Protein AF-A0A351PSM6-F1 (afdb_monomer_lite)

Structure (mmCIF, N/CA/C/O backbone):
data_AF-A0A351PSM6-F1
#
_entry.id   AF-A0A351PSM6-F1
#
loop_
_atom_site.group_PDB
_atom_site.id
_atom_site.type_symbol
_atom_site.label_atom_id
_atom_site.label_alt_id
_atom_site.label_comp_id
_atom_site.label_asym_id
_atom_site.label_entity_id
_atom_site.label_seq_id
_atom_site.pdbx_PDB_ins_code
_atom_site.Cartn_x
_atom_site.Cartn_y
_atom_site.Cartn_z
_atom_site.occupancy
_atom_site.B_iso_or_equiv
_atom_site.auth_seq_id
_atom_site.auth_comp_id
_atom_site.auth_asym_id
_atom_site.auth_atom_id
_atom_site.pdbx_PDB_model_num
ATOM 1 N N . MET A 1 1 ? -17.035 17.703 -7.110 1.00 49.53 1 MET A N 1
ATOM 2 C CA . MET A 1 1 ? -15.923 17.192 -7.933 1.00 49.53 1 MET A CA 1
ATOM 3 C C . MET A 1 1 ? -15.288 16.087 -7.126 1.00 49.53 1 MET A C 1
ATOM 5 O O . MET A 1 1 ? -14.943 16.344 -5.979 1.00 49.53 1 MET A O 1
ATOM 9 N N . GLU A 1 2 ? -15.257 14.867 -7.653 1.00 60.47 2 GLU A N 1
ATOM 10 C CA . GLU A 1 2 ? -14.502 13.783 -7.024 1.00 60.47 2 GLU A CA 1
ATOM 11 C C . GLU A 1 2 ? -13.020 14.159 -7.046 1.00 60.47 2 GLU A C 1
ATOM 13 O O . GLU A 1 2 ? -12.531 14.725 -8.025 1.00 60.47 2 GLU A O 1
ATOM 18 N N . ARG A 1 3 ? -12.331 13.937 -5.928 1.00 79.31 3 ARG A N 1
ATOM 19 C CA . ARG A 1 3 ? -10.890 14.152 -5.832 1.00 79.31 3 ARG A CA 1
ATOM 20 C C . ARG A 1 3 ? -10.204 13.085 -6.680 1.00 79.31 3 ARG A C 1
ATOM 22 O O . ARG A 1 3 ? -10.455 11.901 -6.472 1.00 79.31 3 ARG A O 1
ATOM 29 N N . GLU A 1 4 ? -9.357 13.494 -7.618 1.00 88.81 4 GLU A N 1
ATOM 30 C CA . GLU A 1 4 ? -8.485 12.558 -8.326 1.00 88.81 4 GLU A CA 1
ATOM 31 C C . GLU A 1 4 ? -7.297 12.207 -7.429 1.00 88.81 4 GLU A C 1
ATOM 33 O O . GLU A 1 4 ? -6.601 13.089 -6.919 1.00 88.81 4 GLU A O 1
ATOM 38 N N . TYR A 1 5 ? -7.093 10.910 -7.224 1.00 93.50 5 TYR A N 1
ATOM 39 C CA . TYR A 1 5 ? -5.969 10.360 -6.474 1.00 93.50 5 TYR A CA 1
ATOM 40 C C . TYR A 1 5 ? -4.859 9.943 -7.445 1.00 93.50 5 TYR A C 1
ATOM 42 O O . TYR A 1 5 ? -5.128 9.593 -8.594 1.00 93.50 5 TYR A O 1
ATOM 50 N N . LYS A 1 6 ? -3.601 10.004 -6.998 1.00 92.12 6 LYS A N 1
ATOM 51 C CA . LYS A 1 6 ? -2.422 9.787 -7.860 1.00 92.12 6 LYS A CA 1
ATOM 52 C C . LYS A 1 6 ? -1.822 8.387 -7.758 1.00 92.12 6 LYS A C 1
ATOM 54 O O . LYS A 1 6 ? -0.822 8.101 -8.410 1.00 92.12 6 LYS A O 1
ATOM 59 N N . PHE A 1 7 ? -2.433 7.530 -6.953 1.00 93.56 7 PHE A N 1
ATOM 60 C CA . PHE A 1 7 ? -1.965 6.176 -6.727 1.00 93.56 7 PHE A CA 1
ATOM 61 C C . PHE A 1 7 ? -2.656 5.173 -7.664 1.00 93.56 7 PHE A C 1
ATOM 63 O O . PHE A 1 7 ? -3.821 5.352 -8.017 1.00 93.56 7 PHE A O 1
ATOM 70 N N . TYR A 1 8 ? -1.975 4.114 -8.091 1.00 94.12 8 TYR A N 1
ATOM 71 C CA . TYR A 1 8 ? -2.551 3.124 -9.001 1.00 94.12 8 TYR A CA 1
ATOM 72 C C . TYR A 1 8 ? -3.670 2.328 -8.314 1.00 94.12 8 TYR A C 1
ATOM 74 O O . TYR A 1 8 ? -3.562 1.958 -7.147 1.00 94.12 8 TYR A O 1
ATOM 82 N N . GLY A 1 9 ? -4.762 2.073 -9.042 1.00 93.56 9 GLY A N 1
ATOM 83 C CA . GLY A 1 9 ? -5.941 1.386 -8.501 1.00 93.56 9 GLY A CA 1
ATOM 84 C C . GLY A 1 9 ? -6.927 2.288 -7.757 1.00 93.56 9 GLY A C 1
ATOM 85 O O . GLY A 1 9 ? -7.941 1.807 -7.261 1.00 93.56 9 GLY A O 1
ATOM 86 N N . TRP A 1 10 ? -6.703 3.609 -7.712 1.00 94.31 10 TRP A N 1
ATOM 87 C CA . TRP A 1 10 ? -7.530 4.526 -6.917 1.00 94.31 10 TRP A CA 1
ATOM 88 C C . TRP A 1 10 ? -9.021 4.572 -7.278 1.00 94.31 10 TRP A C 1
ATOM 90 O O . TRP A 1 10 ? -9.831 5.047 -6.478 1.00 94.31 10 TRP A O 1
ATOM 100 N N . LYS A 1 11 ? -9.408 4.113 -8.471 1.00 91.75 11 LYS A N 1
ATOM 101 C CA . LYS A 1 11 ? -10.814 4.048 -8.895 1.00 91.75 11 LYS A CA 1
ATOM 102 C C . LYS A 1 11 ? -11.559 2.876 -8.257 1.00 91.75 11 LYS A C 1
ATOM 104 O O . LYS A 1 11 ? -12.733 3.037 -7.941 1.00 91.75 11 LYS A O 1
ATOM 109 N N . ASP A 1 12 ? -10.860 1.787 -7.957 1.00 86.50 12 ASP A N 1
ATOM 110 C CA . ASP A 1 12 ? -11.442 0.522 -7.503 1.00 86.50 12 ASP A CA 1
ATOM 111 C C . ASP A 1 12 ? -11.272 0.321 -5.989 1.00 86.50 12 ASP A C 1
ATOM 113 O O . ASP A 1 12 ? -10.905 -0.748 -5.520 1.00 86.50 12 ASP A O 1
ATOM 117 N N . THR A 1 13 ? -11.504 1.368 -5.193 1.00 78.81 13 THR A N 1
ATOM 118 C CA . THR A 1 13 ? -11.145 1.400 -3.761 1.00 78.81 13 THR A CA 1
ATOM 119 C C . THR A 1 13 ? -12.327 1.181 -2.819 1.00 78.81 13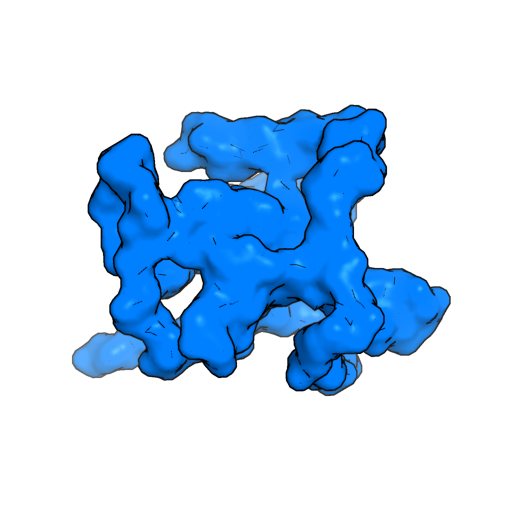 THR A C 1
ATOM 121 O O . THR A 1 13 ? -12.297 1.675 -1.697 1.00 78.81 13 THR A O 1
ATOM 124 N N . ASP A 1 14 ? -13.388 0.484 -3.221 1.00 86.94 14 ASP A N 1
ATOM 125 C CA . ASP A 1 14 ? -14.523 0.182 -2.324 1.00 86.94 14 ASP A CA 1
ATOM 126 C C . ASP A 1 14 ? -14.234 -1.004 -1.380 1.00 86.94 14 ASP A C 1
ATOM 128 O O . ASP A 1 14 ? -15.126 -1.751 -0.979 1.00 86.94 14 ASP A O 1
ATOM 132 N N . ILE A 1 15 ? -12.968 -1.147 -0.983 1.00 91.69 15 ILE A N 1
ATOM 133 C CA . ILE A 1 15 ? -12.488 -2.171 -0.059 1.00 91.69 15 ILE A CA 1
ATOM 134 C C . ILE A 1 15 ? -12.576 -1.658 1.371 1.00 91.69 15 ILE A C 1
ATOM 136 O O . ILE A 1 15 ? -12.192 -0.525 1.675 1.00 91.69 15 ILE A O 1
ATOM 140 N N . LYS A 1 16 ? -13.108 -2.504 2.252 1.00 93.69 16 LYS A N 1
ATOM 141 C CA . LYS A 1 16 ? -13.270 -2.217 3.676 1.00 93.69 16 LYS A CA 1
ATOM 142 C C . LYS A 1 16 ? -12.137 -2.827 4.493 1.00 93.69 16 LYS A C 1
ATOM 144 O O . LYS A 1 16 ? -11.596 -3.852 4.084 1.00 93.69 16 LYS A O 1
ATOM 149 N N . PRO A 1 17 ? -11.799 -2.230 5.647 1.00 95.06 17 PRO A N 1
ATOM 150 C CA . PRO A 1 17 ? -10.871 -2.849 6.572 1.00 95.06 17 PRO A CA 1
ATOM 151 C C . PRO A 1 17 ? -11.318 -4.249 6.993 1.00 95.06 17 PRO A C 1
ATOM 153 O O . PRO A 1 17 ? -12.512 -4.491 7.181 1.00 95.06 17 PRO A O 1
ATOM 156 N N . VAL A 1 18 ? -10.359 -5.154 7.181 1.00 94.69 18 VAL A N 1
ATOM 157 C CA . VAL A 1 18 ? -10.612 -6.535 7.622 1.00 94.69 18 VAL A CA 1
ATOM 158 C C . VAL A 1 18 ? -10.786 -6.654 9.137 1.00 94.69 18 VAL A C 1
ATOM 160 O O . VAL A 1 18 ? -11.229 -7.696 9.619 1.00 94.69 18 VAL A O 1
ATOM 163 N N . ASN A 1 19 ? -10.463 -5.606 9.902 1.00 85.94 19 ASN A N 1
ATOM 164 C CA . ASN A 1 19 ? -10.650 -5.557 11.351 1.00 85.94 19 ASN A CA 1
ATOM 165 C C . ASN A 1 19 ? -11.194 -4.191 11.825 1.00 85.94 19 ASN A C 1
ATOM 167 O O . ASN A 1 19 ? -11.166 -3.199 11.096 1.00 85.94 19 ASN A O 1
ATOM 171 N N . GLU A 1 20 ? -11.712 -4.151 13.057 1.00 87.12 20 GLU A N 1
ATOM 172 C CA . GLU A 1 20 ? -12.336 -2.951 13.640 1.00 87.12 20 GLU A CA 1
ATOM 173 C C . GLU A 1 20 ? -11.326 -1.897 14.127 1.00 87.12 20 GLU A C 1
ATOM 175 O O . GLU A 1 20 ? -11.691 -0.728 14.245 1.00 87.12 20 GLU A O 1
ATOM 180 N N . GLU A 1 21 ? -10.068 -2.279 14.379 1.00 88.50 21 GLU A N 1
ATOM 181 C CA . GLU A 1 21 ? -9.004 -1.367 14.837 1.00 88.50 21 GLU A CA 1
ATOM 182 C C . GLU A 1 21 ? -8.796 -0.224 13.837 1.00 88.50 21 GLU A C 1
ATOM 184 O O . GLU A 1 21 ? -8.658 0.936 14.222 1.00 88.50 21 GLU A O 1
ATOM 189 N N . TYR A 1 22 ? -8.891 -0.540 12.544 1.00 87.75 22 TYR A N 1
ATOM 190 C CA . TYR A 1 22 ? -8.706 0.412 11.453 1.00 87.75 22 TYR A CA 1
ATOM 191 C C . TYR A 1 22 ? -10.019 0.933 10.857 1.00 87.75 22 TYR A C 1
ATOM 193 O O . TYR A 1 22 ? -10.017 1.486 9.760 1.00 87.75 22 TYR A O 1
ATOM 201 N N . ALA A 1 23 ? -11.155 0.813 11.556 1.00 86.44 23 ALA A N 1
ATOM 202 C CA . ALA A 1 23 ? -12.466 1.192 11.013 1.00 86.44 23 ALA A CA 1
ATOM 203 C C . ALA A 1 23 ? -12.572 2.675 10.595 1.00 86.44 23 ALA A C 1
ATOM 205 O O . ALA A 1 23 ? -13.372 3.014 9.718 1.00 86.44 23 ALA A O 1
ATOM 206 N N . ILE A 1 24 ? -11.762 3.560 11.193 1.00 89.94 24 ILE A N 1
ATOM 207 C CA . ILE A 1 24 ? -11.667 4.972 10.788 1.00 89.94 24 ILE A CA 1
ATOM 208 C C . ILE A 1 24 ? -11.069 5.132 9.378 1.00 89.94 24 ILE A C 1
ATOM 210 O O . ILE A 1 24 ? -11.441 6.049 8.644 1.00 89.94 24 ILE A O 1
ATOM 214 N N . ILE A 1 25 ? -10.214 4.197 8.958 1.00 92.62 25 ILE A N 1
ATOM 215 C CA . ILE A 1 25 ? -9.609 4.115 7.628 1.00 92.62 25 ILE A CA 1
ATOM 216 C C . ILE A 1 25 ? -10.569 3.345 6.712 1.00 92.62 25 ILE A C 1
ATOM 218 O O . ILE A 1 25 ? -10.355 2.204 6.327 1.00 92.62 25 ILE A O 1
ATOM 222 N N . GLY A 1 26 ? -11.698 3.968 6.373 1.00 91.94 26 GLY A N 1
ATOM 223 C CA . GLY A 1 26 ? -12.822 3.265 5.742 1.00 91.94 26 GLY A CA 1
ATOM 224 C C . GLY A 1 26 ? -12.607 2.761 4.304 1.00 91.94 26 GLY A C 1
ATOM 225 O O . GLY A 1 26 ? -13.508 2.091 3.787 1.00 91.94 26 GLY A O 1
ATOM 226 N N . ASN A 1 27 ? -11.499 3.136 3.648 1.00 94.00 27 ASN A N 1
ATOM 227 C CA . ASN A 1 27 ? -11.070 2.672 2.322 1.00 94.00 27 ASN A CA 1
ATOM 228 C C . ASN A 1 27 ? -9.610 3.097 2.002 1.00 94.00 27 ASN A C 1
ATOM 230 O O . ASN A 1 27 ? -9.072 3.974 2.688 1.00 94.00 27 ASN A O 1
ATOM 234 N N . PRO A 1 28 ? -8.976 2.551 0.940 1.00 95.12 28 PRO A N 1
ATOM 235 C CA . PRO A 1 28 ? -7.604 2.902 0.548 1.00 95.12 28 PRO A CA 1
ATOM 236 C C . PRO A 1 28 ? -7.342 4.391 0.272 1.00 95.12 28 PRO A C 1
ATOM 238 O O . PRO A 1 28 ? -6.226 4.860 0.480 1.00 95.12 28 PRO A O 1
ATOM 241 N N . ARG A 1 29 ? -8.347 5.168 -0.157 1.00 95.31 29 ARG A N 1
ATOM 242 C CA . ARG A 1 29 ? -8.191 6.618 -0.378 1.00 95.31 29 ARG A CA 1
ATOM 243 C C . ARG A 1 29 ? -7.997 7.374 0.936 1.00 95.31 29 ARG A C 1
ATOM 245 O O . ARG A 1 29 ? -7.182 8.288 0.987 1.00 95.31 29 ARG A O 1
ATOM 252 N N . VAL A 1 30 ? -8.711 6.969 1.991 1.00 94.56 30 VAL A N 1
ATOM 253 C CA . VAL A 1 30 ? -8.536 7.539 3.337 1.00 94.56 30 VAL A CA 1
ATOM 254 C C . VAL A 1 30 ? -7.138 7.223 3.863 1.00 94.56 30 VAL A C 1
ATOM 256 O O . VAL A 1 30 ? -6.480 8.116 4.386 1.00 94.56 30 VAL A O 1
ATOM 259 N N . LEU A 1 31 ? -6.658 5.988 3.670 1.00 95.12 31 LEU A N 1
ATOM 260 C CA . LEU A 1 31 ? -5.291 5.619 4.053 1.00 95.12 31 LEU A CA 1
ATOM 261 C C . LEU A 1 31 ? -4.257 6.472 3.312 1.00 95.12 31 LEU A C 1
ATOM 263 O O . LEU A 1 31 ? -3.354 7.029 3.925 1.00 95.12 31 LEU A O 1
ATOM 267 N N . TYR A 1 32 ? -4.415 6.619 1.999 1.00 95.00 32 TYR A N 1
ATOM 268 C CA . TYR A 1 32 ? -3.527 7.445 1.189 1.00 95.00 32 TYR A CA 1
ATOM 269 C C . TYR A 1 32 ? -3.489 8.910 1.655 1.00 95.00 32 TYR A C 1
ATOM 271 O O . TYR A 1 32 ? -2.416 9.513 1.684 1.00 95.00 32 TYR A O 1
ATOM 279 N N . ASP A 1 33 ? -4.630 9.478 2.057 1.00 94.00 33 ASP A N 1
ATOM 280 C CA . ASP A 1 33 ? -4.692 10.840 2.596 1.00 94.00 33 ASP A CA 1
ATOM 281 C C . ASP A 1 33 ? -3.868 10.987 3.888 1.00 94.00 33 ASP A C 1
ATOM 283 O O . ASP A 1 33 ? -3.125 11.958 4.023 1.00 94.00 33 ASP A O 1
ATOM 287 N N . VAL A 1 34 ? -3.934 10.006 4.796 1.00 93.25 34 VAL A N 1
ATOM 288 C CA . VAL A 1 34 ? -3.109 9.971 6.019 1.00 93.25 34 VAL A CA 1
ATOM 289 C C . VAL A 1 34 ? -1.623 9.852 5.669 1.00 93.25 34 VAL A C 1
ATOM 291 O O . VAL A 1 34 ? -0.800 10.653 6.113 1.00 93.25 34 VAL A O 1
ATOM 294 N N . LEU A 1 35 ? -1.276 8.888 4.816 1.00 92.50 35 LEU A N 1
ATOM 295 C CA . LEU A 1 35 ? 0.114 8.588 4.479 1.00 92.50 35 LEU A CA 1
ATOM 296 C C . LEU A 1 35 ? 0.804 9.719 3.708 1.00 92.50 35 LEU A C 1
ATOM 298 O O . LEU A 1 35 ? 1.988 9.972 3.923 1.00 92.50 35 LEU A O 1
ATOM 302 N N . THR A 1 36 ? 0.080 10.443 2.853 1.00 91.19 36 THR A N 1
ATOM 303 C CA . THR A 1 36 ? 0.643 11.566 2.086 1.00 91.19 36 THR A CA 1
ATOM 304 C C . THR A 1 36 ? 1.148 12.682 3.005 1.00 91.19 36 THR A C 1
ATOM 306 O O . THR A 1 36 ? 2.216 13.252 2.761 1.00 91.19 36 THR A O 1
ATOM 309 N N . GLU A 1 37 ? 0.434 12.960 4.099 1.00 89.81 37 GLU A N 1
ATOM 310 C CA . GLU A 1 37 ? 0.861 13.938 5.104 1.00 89.81 37 GLU A CA 1
ATOM 311 C C . GLU A 1 37 ? 2.162 13.506 5.795 1.00 89.81 37 GLU A C 1
ATOM 313 O O . GLU A 1 37 ? 3.050 14.336 6.010 1.00 89.81 37 GLU A O 1
ATOM 318 N N . ILE A 1 38 ? 2.317 12.211 6.080 1.00 88.69 38 ILE A N 1
ATOM 319 C CA . ILE A 1 38 ? 3.529 11.638 6.684 1.00 88.69 38 ILE A CA 1
ATOM 320 C C . ILE A 1 38 ? 4.697 11.703 5.693 1.00 88.69 38 ILE A C 1
ATOM 322 O O . ILE A 1 38 ? 5.760 12.250 5.996 1.00 88.69 38 ILE A O 1
ATOM 326 N N . TRP A 1 39 ? 4.501 11.220 4.463 1.00 86.62 39 TRP A N 1
ATOM 327 C CA . TRP A 1 39 ? 5.539 11.193 3.429 1.00 86.62 39 TRP A CA 1
ATOM 328 C C . TRP A 1 39 ? 6.080 12.573 3.065 1.00 86.62 39 TRP A C 1
ATOM 330 O O . TRP A 1 39 ? 7.232 12.668 2.633 1.00 86.62 39 TRP A O 1
ATOM 340 N N . SER A 1 40 ? 5.259 13.618 3.218 1.00 83.00 40 SER A N 1
ATOM 341 C CA . SER A 1 40 ? 5.653 15.010 2.982 1.00 83.00 40 SER A CA 1
ATOM 342 C C . SER A 1 40 ? 6.649 15.546 4.020 1.00 83.00 40 SER A C 1
ATOM 344 O O . SER A 1 40 ? 7.426 16.451 3.710 1.00 83.00 40 SER A O 1
ATOM 346 N N . LYS A 1 41 ? 6.647 14.982 5.234 1.00 81.56 41 LYS A N 1
ATOM 347 C CA . LYS A 1 41 ? 7.506 15.384 6.359 1.00 81.56 41 LYS A CA 1
ATOM 348 C C . LYS A 1 41 ? 8.775 14.534 6.449 1.00 81.56 41 LYS A C 1
ATOM 350 O O . LYS A 1 41 ? 9.804 15.019 6.914 1.00 81.56 41 LYS A O 1
ATOM 355 N N . GLU A 1 42 ? 8.711 13.295 5.970 1.00 73.31 42 GLU A N 1
ATOM 356 C CA . GLU A 1 42 ? 9.789 12.315 6.084 1.00 73.31 42 GLU A CA 1
ATOM 357 C C . GLU A 1 42 ? 10.862 12.419 4.988 1.00 73.31 42 GLU A C 1
ATOM 359 O O . GLU A 1 42 ? 10.586 12.672 3.809 1.00 73.31 42 GLU A O 1
ATOM 364 N N . SER A 1 43 ? 12.114 12.117 5.353 1.00 63.03 43 SER A N 1
ATOM 365 C CA . SER A 1 43 ? 13.237 11.993 4.407 1.00 63.03 43 SER A CA 1
ATOM 366 C C . SER A 1 43 ? 13.253 10.615 3.711 1.00 63.03 43 SER A C 1
ATOM 368 O O . SER A 1 43 ? 12.690 9.644 4.214 1.00 63.03 43 SER A O 1
ATOM 370 N N . LYS A 1 44 ? 13.801 10.506 2.490 1.00 63.81 44 LYS A N 1
ATOM 371 C CA . LYS A 1 44 ? 13.722 9.293 1.636 1.00 63.81 44 LYS A CA 1
ATOM 372 C C . LYS A 1 44 ? 14.773 8.222 1.993 1.00 63.81 44 LYS A C 1
ATOM 374 O O . LYS A 1 44 ? 15.579 7.856 1.144 1.00 63.81 44 LYS A O 1
ATOM 379 N N . THR A 1 45 ? 14.822 7.764 3.240 1.00 57.97 45 THR A N 1
ATOM 380 C CA . THR A 1 45 ? 15.899 6.872 3.723 1.00 57.97 45 THR A CA 1
ATOM 381 C C . THR A 1 45 ? 15.525 5.390 3.813 1.00 57.97 45 THR A C 1
ATOM 383 O O . THR A 1 45 ? 16.426 4.563 3.921 1.00 57.97 45 THR A O 1
ATOM 386 N N . VAL A 1 46 ? 14.237 5.043 3.739 1.00 65.62 46 VAL A N 1
ATOM 387 C CA . VAL A 1 46 ? 13.721 3.663 3.820 1.00 65.62 46 VAL A CA 1
ATOM 388 C C . VAL A 1 46 ? 12.822 3.377 2.614 1.00 65.62 46 VAL A C 1
ATOM 390 O O . VAL A 1 46 ? 12.207 4.303 2.079 1.00 65.62 46 VAL A O 1
ATOM 393 N N . ASP A 1 47 ? 12.751 2.114 2.180 1.00 75.31 47 ASP A N 1
ATOM 394 C CA . ASP A 1 47 ? 11.809 1.662 1.149 1.00 75.31 47 ASP A CA 1
ATOM 395 C C . ASP A 1 47 ? 10.363 1.900 1.609 1.00 75.31 47 ASP A C 1
ATOM 397 O O . ASP A 1 47 ? 9.808 1.184 2.448 1.00 75.31 47 ASP A O 1
ATOM 401 N N . ARG A 1 48 ? 9.766 2.959 1.058 1.00 83.81 48 ARG A N 1
ATOM 402 C CA . ARG A 1 48 ? 8.410 3.396 1.392 1.00 83.81 48 ARG A CA 1
ATOM 403 C C . ARG A 1 48 ? 7.351 2.471 0.819 1.00 83.81 48 ARG A C 1
ATOM 405 O O . ARG A 1 48 ? 6.286 2.373 1.426 1.00 83.81 48 ARG A O 1
ATOM 412 N N . SER A 1 49 ? 7.631 1.815 -0.308 1.00 91.50 49 SER A N 1
ATOM 413 C CA . SER A 1 49 ? 6.655 0.965 -0.991 1.00 91.50 49 SER A CA 1
ATOM 414 C C . SER A 1 49 ? 6.316 -0.243 -0.125 1.00 91.50 49 SER A C 1
ATOM 416 O O . SER A 1 49 ? 5.151 -0.514 0.153 1.00 91.50 49 SER A O 1
ATOM 418 N N . LEU A 1 50 ? 7.340 -0.896 0.424 1.00 93.38 50 LEU A N 1
ATOM 419 C CA . LEU A 1 50 ? 7.188 -2.130 1.179 1.00 93.38 50 LEU A CA 1
ATOM 420 C C . LEU A 1 50 ? 6.501 -1.923 2.535 1.00 93.38 50 LEU A C 1
ATOM 422 O O . LEU A 1 50 ? 5.538 -2.619 2.853 1.00 93.38 50 LEU A O 1
ATOM 426 N N . ALA A 1 51 ? 6.956 -0.949 3.331 1.00 93.50 51 ALA A N 1
ATOM 427 C CA . ALA A 1 51 ? 6.335 -0.666 4.628 1.00 93.50 51 ALA A CA 1
ATOM 428 C C . ALA A 1 51 ? 4.876 -0.208 4.467 1.00 93.50 51 ALA A C 1
ATOM 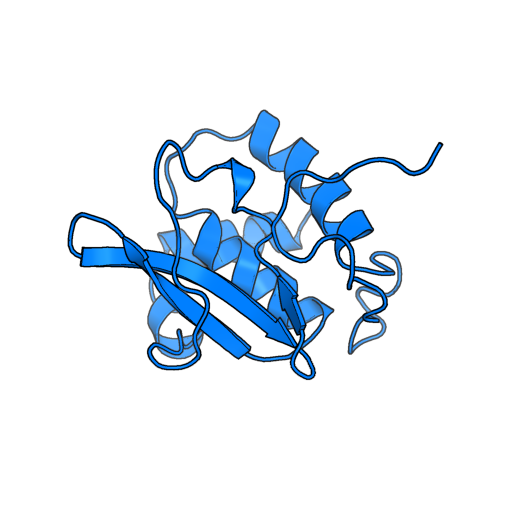430 O O . ALA A 1 51 ? 3.999 -0.687 5.185 1.00 93.50 51 ALA A O 1
ATOM 431 N N . THR A 1 52 ? 4.603 0.651 3.477 1.00 94.81 52 THR A N 1
ATOM 432 C CA . THR A 1 52 ? 3.236 1.071 3.137 1.00 94.81 52 THR A CA 1
ATOM 433 C C . THR A 1 52 ? 2.374 -0.117 2.730 1.00 94.81 52 THR A C 1
ATOM 435 O O . THR A 1 52 ? 1.232 -0.223 3.179 1.00 94.81 52 THR A O 1
ATOM 438 N N . ALA A 1 53 ? 2.902 -1.023 1.905 1.00 96.50 53 ALA A N 1
ATOM 439 C CA . ALA A 1 53 ? 2.158 -2.190 1.456 1.00 96.50 53 ALA A CA 1
ATOM 440 C C . ALA A 1 53 ? 1.802 -3.122 2.624 1.00 96.50 53 ALA A C 1
ATOM 442 O O . ALA A 1 53 ? 0.685 -3.634 2.672 1.00 96.50 53 ALA A O 1
ATOM 443 N N . PHE A 1 54 ? 2.685 -3.286 3.614 1.00 96.50 54 PHE A N 1
ATOM 444 C CA . PHE A 1 54 ? 2.369 -4.069 4.812 1.00 96.50 54 PHE A CA 1
ATOM 445 C C . PHE A 1 54 ? 1.361 -3.392 5.743 1.00 96.50 54 PHE A C 1
ATOM 447 O O . PHE A 1 54 ? 0.487 -4.078 6.263 1.00 96.50 54 PHE A O 1
ATOM 454 N N . VAL A 1 55 ? 1.403 -2.067 5.915 1.00 95.62 55 VAL A N 1
ATOM 455 C CA . VAL A 1 55 ? 0.335 -1.354 6.646 1.00 95.62 55 VAL A CA 1
ATOM 456 C C . VAL A 1 55 ? -1.002 -1.477 5.912 1.00 95.62 55 VAL A C 1
ATOM 458 O O . VAL A 1 55 ? -2.032 -1.763 6.515 1.00 95.62 55 VAL A O 1
ATOM 461 N N . THR A 1 56 ? -0.986 -1.345 4.586 1.00 96.00 56 THR A N 1
ATOM 462 C CA . THR A 1 56 ? -2.173 -1.537 3.741 1.00 96.00 56 THR A CA 1
ATOM 463 C C . THR A 1 56 ? -2.719 -2.961 3.876 1.00 96.00 56 THR A C 1
ATOM 465 O O . THR A 1 56 ? -3.932 -3.144 3.957 1.00 96.00 56 THR A O 1
ATOM 468 N N . GLN A 1 57 ? -1.839 -3.962 3.968 1.00 96.56 57 GLN A N 1
ATOM 469 C CA . GLN A 1 57 ? -2.210 -5.360 4.182 1.00 96.56 57 GLN A CA 1
ATOM 470 C C . GLN A 1 57 ? -2.823 -5.595 5.569 1.00 96.56 57 GLN A C 1
ATOM 472 O O . GLN A 1 57 ? -3.809 -6.317 5.679 1.00 96.56 57 GLN A O 1
ATOM 477 N N . ASP A 1 58 ? -2.293 -4.974 6.623 1.00 95.50 58 ASP A N 1
ATOM 478 C CA . ASP A 1 58 ? -2.880 -5.060 7.966 1.00 95.50 58 ASP A CA 1
ATOM 479 C C . ASP A 1 58 ? -4.312 -4.497 8.004 1.00 95.50 58 ASP A C 1
ATOM 481 O O . ASP A 1 58 ? -5.171 -5.014 8.723 1.00 95.50 58 ASP A O 1
ATOM 485 N N . ILE A 1 59 ? -4.565 -3.441 7.224 1.00 95.88 59 ILE A N 1
ATOM 486 C CA . ILE A 1 59 ? -5.854 -2.749 7.188 1.00 95.88 59 ILE A CA 1
ATOM 487 C C . ILE A 1 59 ? -6.846 -3.493 6.299 1.00 95.88 59 ILE A C 1
ATOM 489 O O . ILE A 1 59 ? -7.952 -3.775 6.747 1.00 95.88 59 ILE A O 1
ATOM 493 N N . PHE A 1 60 ? -6.483 -3.812 5.056 1.00 96.12 60 PHE A N 1
ATOM 494 C CA . PHE A 1 60 ? -7.409 -4.317 4.033 1.00 96.12 60 PHE A CA 1
ATOM 495 C C . PHE A 1 60 ? -7.235 -5.807 3.708 1.00 96.12 60 PHE A C 1
ATOM 497 O O . PHE A 1 60 ? -8.032 -6.360 2.956 1.00 96.12 60 PHE A O 1
ATOM 504 N N . GLY A 1 61 ? -6.230 -6.477 4.271 1.00 95.62 61 GLY A N 1
ATOM 505 C CA . GLY A 1 61 ? -5.902 -7.865 3.957 1.00 95.62 61 GLY A CA 1
ATOM 506 C C . GLY A 1 61 ? -5.182 -8.026 2.615 1.00 95.62 61 GLY A C 1
ATOM 507 O O . GLY A 1 61 ? -4.432 -7.155 2.174 1.00 95.62 61 GLY A O 1
ATOM 508 N N . GLY A 1 62 ? -5.401 -9.175 1.971 1.00 95.75 62 GLY A N 1
ATOM 509 C CA . GLY A 1 62 ? -4.769 -9.530 0.700 1.00 95.75 62 GLY A CA 1
ATOM 510 C C . GLY A 1 62 ? -3.278 -9.857 0.811 1.00 95.75 62 GLY A C 1
ATOM 511 O O . GLY A 1 62 ? -2.760 -10.170 1.887 1.00 95.75 62 GLY A O 1
ATOM 512 N N . ASN A 1 63 ? -2.590 -9.801 -0.326 1.00 97.88 63 ASN A N 1
ATOM 513 C CA . ASN A 1 63 ? -1.178 -10.158 -0.466 1.00 97.88 63 ASN A CA 1
ATOM 514 C C . ASN A 1 63 ? -0.369 -8.958 -0.977 1.00 97.88 63 ASN A C 1
ATOM 516 O O . ASN A 1 63 ? -0.919 -8.048 -1.605 1.00 97.88 63 ASN A O 1
ATOM 520 N N . VAL A 1 64 ? 0.936 -8.964 -0.703 1.00 98.06 64 VAL A N 1
ATOM 521 C CA . VAL A 1 64 ? 1.886 -7.953 -1.188 1.00 98.06 64 VAL A CA 1
ATOM 522 C C . VAL A 1 64 ? 2.746 -8.578 -2.276 1.00 98.06 64 VAL A C 1
ATOM 524 O O . VAL A 1 64 ? 3.259 -9.677 -2.089 1.00 98.06 64 VAL A O 1
ATOM 527 N N . TYR A 1 65 ? 2.924 -7.879 -3.391 1.00 97.44 65 TYR A N 1
ATOM 528 C CA . TYR A 1 65 ? 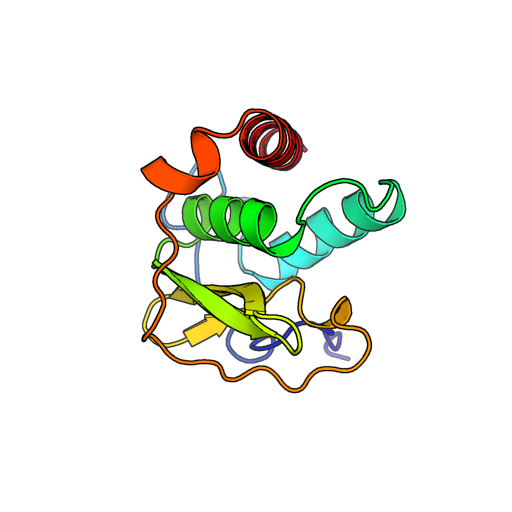3.750 -8.322 -4.514 1.00 97.44 65 TYR A CA 1
ATOM 529 C C . TYR A 1 65 ? 4.744 -7.236 -4.914 1.00 97.44 65 TYR A C 1
ATOM 531 O O . TYR A 1 65 ? 4.507 -6.053 -4.673 1.00 97.44 65 TYR A O 1
ATOM 539 N N . GLY A 1 66 ? 5.861 -7.652 -5.507 1.00 95.06 66 GLY A N 1
ATOM 540 C CA . GLY A 1 66 ? 6.919 -6.776 -5.993 1.00 95.06 66 GLY A CA 1
ATOM 541 C C . GLY A 1 66 ? 6.955 -6.733 -7.517 1.00 95.06 66 GLY A C 1
ATOM 542 O O . GLY A 1 66 ? 7.162 -7.751 -8.170 1.00 95.06 66 GLY A O 1
ATOM 543 N N . GLY A 1 67 ? 6.824 -5.545 -8.099 1.00 92.50 67 GLY A N 1
ATOM 544 C CA . GLY A 1 67 ? 7.143 -5.326 -9.508 1.00 92.50 67 GLY A CA 1
ATOM 545 C C . GLY A 1 67 ? 8.632 -5.027 -9.660 1.00 92.50 67 GLY A C 1
ATOM 546 O O . GLY A 1 67 ? 9.169 -4.200 -8.924 1.00 92.50 67 GLY A O 1
ATOM 547 N N . VAL A 1 68 ? 9.303 -5.705 -10.591 1.00 88.88 68 VAL A N 1
ATOM 548 C CA . VAL A 1 68 ? 10.745 -5.531 -10.823 1.00 88.88 68 VAL A CA 1
ATOM 549 C C . VAL A 1 68 ? 11.001 -4.185 -11.505 1.00 88.88 68 VAL A C 1
ATOM 551 O O . VAL A 1 68 ? 10.435 -3.900 -12.560 1.00 88.88 68 VAL A O 1
ATOM 554 N N . LEU A 1 69 ? 11.867 -3.370 -10.911 1.00 86.62 69 LEU A N 1
ATOM 555 C CA . LEU A 1 69 ? 12.334 -2.099 -11.453 1.00 86.62 69 LEU A CA 1
ATOM 556 C C . LEU A 1 69 ? 13.582 -2.283 -12.325 1.00 86.62 69 LEU A C 1
ATOM 558 O O . LEU A 1 69 ? 14.333 -3.256 -12.193 1.00 86.62 69 LEU A O 1
ATOM 562 N N . ASP A 1 70 ? 13.855 -1.282 -13.163 1.00 78.81 70 ASP A N 1
ATOM 563 C CA . ASP A 1 70 ? 15.125 -1.157 -13.877 1.00 78.81 70 ASP A CA 1
ATOM 564 C C . ASP A 1 70 ? 16.279 -1.076 -12.863 1.00 78.81 70 ASP A C 1
ATOM 566 O O . ASP A 1 70 ? 16.497 -0.055 -12.213 1.00 78.81 70 ASP A O 1
ATOM 570 N N . GLY A 1 71 ? 17.007 -2.182 -12.702 1.00 76.81 71 GLY A N 1
ATOM 571 C CA . GLY A 1 71 ? 18.053 -2.337 -11.683 1.00 76.81 71 GLY A CA 1
ATOM 572 C C . GLY A 1 71 ? 17.928 -3.609 -10.844 1.00 76.81 71 GLY A C 1
ATOM 573 O O . GLY A 1 71 ? 18.900 -3.992 -10.198 1.00 76.81 71 GLY A O 1
ATOM 574 N N . GLY A 1 72 ? 16.785 -4.299 -10.911 1.00 80.44 72 GLY A N 1
ATOM 575 C CA . GLY A 1 72 ? 16.543 -5.559 -10.201 1.00 80.44 72 GLY A CA 1
ATOM 576 C C . GLY A 1 72 ? 15.988 -5.399 -8.783 1.00 80.44 72 GLY A C 1
ATOM 577 O O . GLY A 1 72 ? 15.752 -6.408 -8.122 1.00 80.44 72 GLY A O 1
ATOM 578 N N . ASP A 1 73 ? 15.763 -4.162 -8.332 1.00 84.94 73 ASP A N 1
ATOM 579 C CA . ASP A 1 73 ? 15.009 -3.870 -7.111 1.00 84.94 73 ASP A CA 1
ATOM 580 C C . ASP A 1 73 ? 13.500 -4.039 -7.344 1.00 84.94 73 ASP A C 1
ATOM 582 O O . ASP A 1 73 ? 13.037 -4.103 -8.484 1.00 84.94 73 ASP A O 1
ATOM 586 N N . TYR A 1 74 ? 12.726 -4.092 -6.261 1.00 88.75 74 TYR A N 1
ATOM 587 C CA . TYR A 1 74 ? 11.273 -4.238 -6.314 1.00 88.75 74 TYR A CA 1
ATOM 588 C C . TYR A 1 74 ? 10.561 -2.969 -5.852 1.00 88.75 74 TYR A C 1
ATOM 590 O O . TYR A 1 74 ? 10.996 -2.308 -4.912 1.00 88.75 74 TYR A O 1
ATOM 598 N N . HIS A 1 75 ? 9.420 -2.678 -6.475 1.00 93.12 75 HIS A N 1
ATOM 599 C CA . HIS A 1 75 ? 8.418 -1.753 -5.950 1.00 93.12 75 HIS A CA 1
ATOM 600 C C . HIS A 1 75 ? 7.180 -2.532 -5.525 1.00 93.12 75 HIS A C 1
ATOM 602 O O . HIS A 1 75 ? 6.641 -3.320 -6.306 1.00 93.12 75 HIS A O 1
ATOM 608 N N . CYS A 1 76 ? 6.742 -2.329 -4.287 1.00 95.19 76 CYS A N 1
ATOM 609 C CA . CYS A 1 76 ? 5.716 -3.167 -3.680 1.00 95.19 76 CYS A CA 1
ATOM 610 C C . CYS A 1 76 ? 4.309 -2.578 -3.808 1.00 95.19 76 CYS A C 1
ATOM 612 O O . CYS A 1 76 ? 4.106 -1.373 -3.672 1.00 95.19 76 CYS A O 1
ATOM 614 N N . TYR A 1 77 ? 3.329 -3.455 -4.011 1.00 96.62 77 TYR A N 1
ATOM 615 C CA . TYR A 1 77 ? 1.908 -3.124 -4.108 1.00 96.62 77 TYR A CA 1
ATOM 616 C C . TYR A 1 77 ? 1.038 -4.234 -3.514 1.00 96.62 77 TYR A C 1
ATOM 618 O O . TYR A 1 77 ? 1.500 -5.346 -3.255 1.00 96.62 77 TYR A O 1
ATOM 626 N N . ASN A 1 78 ? -0.239 -3.934 -3.293 1.00 97.56 78 ASN A N 1
ATOM 627 C CA . ASN A 1 78 ? -1.213 -4.847 -2.710 1.00 97.56 78 ASN A CA 1
ATOM 628 C C . ASN A 1 78 ? -2.141 -5.421 -3.778 1.00 97.56 78 ASN A C 1
ATOM 630 O O . ASN A 1 78 ? -2.589 -4.700 -4.670 1.00 97.56 78 ASN A O 1
ATOM 634 N N . VAL A 1 79 ? -2.505 -6.692 -3.622 1.00 97.25 79 VAL A N 1
ATOM 635 C CA . VAL A 1 79 ? -3.646 -7.299 -4.312 1.00 97.25 79 VAL A CA 1
ATOM 636 C C . VAL A 1 79 ? -4.643 -7.781 -3.267 1.00 97.25 79 VAL A C 1
ATOM 638 O O . VAL A 1 79 ? -4.327 -8.655 -2.458 1.00 97.25 79 VAL A O 1
ATOM 641 N N . VAL A 1 80 ? -5.845 -7.210 -3.284 1.00 96.06 80 VAL A N 1
ATOM 642 C CA . VAL A 1 80 ? -6.927 -7.497 -2.334 1.00 96.06 80 VAL A CA 1
ATOM 643 C C . VAL A 1 80 ? -8.189 -7.815 -3.126 1.00 96.06 80 VAL A C 1
ATOM 645 O O . VAL A 1 80 ? -8.639 -6.993 -3.918 1.00 96.06 80 VAL A O 1
ATOM 648 N N . ASP A 1 81 ? -8.733 -9.023 -2.964 1.00 92.69 81 ASP A N 1
ATOM 649 C CA . ASP A 1 81 ? -9.926 -9.498 -3.685 1.00 92.69 81 ASP A CA 1
ATOM 650 C C . ASP A 1 81 ? -9.862 -9.305 -5.218 1.00 92.69 81 ASP A C 1
ATOM 652 O O . ASP A 1 81 ? -10.862 -9.046 -5.882 1.00 92.69 81 ASP A O 1
ATOM 656 N N . GLY A 1 82 ? -8.664 -9.431 -5.798 1.00 92.19 82 GLY A N 1
ATOM 657 C CA . GLY A 1 82 ? -8.420 -9.246 -7.235 1.00 92.19 82 GLY A CA 1
ATOM 658 C C . GLY A 1 82 ? -8.234 -7.790 -7.678 1.00 92.19 82 GLY A C 1
ATOM 659 O O . GLY A 1 82 ? -7.957 -7.549 -8.852 1.00 92.19 82 GLY A O 1
ATOM 660 N N . HIS A 1 83 ? -8.332 -6.828 -6.761 1.00 93.75 83 HIS A N 1
ATOM 661 C CA . HIS A 1 83 ? -8.025 -5.423 -7.007 1.00 93.75 83 HIS A CA 1
ATOM 662 C C . HIS A 1 83 ? -6.579 -5.110 -6.635 1.00 93.75 83 HIS A C 1
ATOM 664 O O . HIS A 1 83 ? -6.093 -5.538 -5.591 1.00 93.75 83 HIS A O 1
ATOM 670 N N . VAL A 1 84 ? -5.905 -4.335 -7.480 1.00 95.44 84 VAL A N 1
ATOM 671 C CA . VAL A 1 84 ? -4.510 -3.937 -7.281 1.00 95.44 84 VAL A CA 1
ATOM 672 C C . VAL A 1 84 ? -4.458 -2.502 -6.766 1.00 95.44 84 VAL A C 1
ATOM 674 O O . VAL A 1 84 ? -5.045 -1.617 -7.387 1.00 95.44 84 VAL A O 1
ATOM 677 N N . PHE A 1 85 ? -3.710 -2.261 -5.689 1.00 93.25 85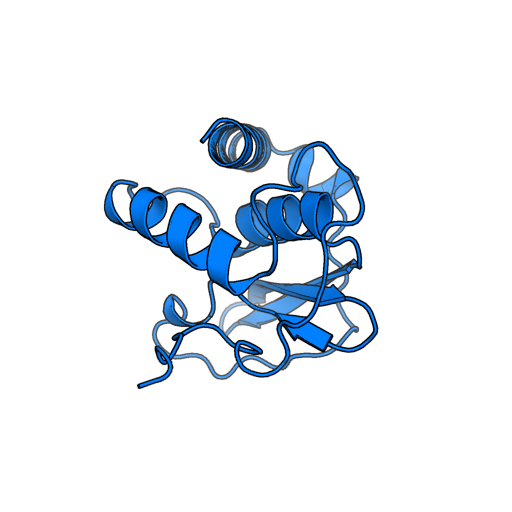 PHE A N 1
ATOM 678 C CA . PHE A 1 85 ? -3.448 -0.924 -5.153 1.00 93.25 85 PHE A CA 1
ATOM 679 C C . PHE A 1 85 ? -1.965 -0.714 -4.949 1.00 93.25 85 PHE A C 1
ATOM 681 O O . PHE A 1 85 ? -1.292 -1.523 -4.319 1.00 93.25 85 PHE A O 1
ATOM 688 N N . ASP A 1 86 ? -1.479 0.432 -5.394 1.00 95.19 86 ASP A N 1
ATOM 689 C CA . ASP A 1 86 ? -0.123 0.870 -5.111 1.00 95.19 86 ASP A CA 1
ATOM 690 C C . ASP A 1 86 ? -0.184 2.312 -4.648 1.00 95.19 86 ASP A C 1
ATOM 692 O O . ASP A 1 86 ? -0.131 3.238 -5.457 1.00 95.19 86 ASP A O 1
ATOM 696 N N . LEU A 1 87 ? -0.326 2.484 -3.330 1.00 95.25 87 LEU A N 1
ATOM 697 C CA . LEU A 1 87 ? -0.447 3.794 -2.686 1.00 95.25 87 LEU A CA 1
ATOM 698 C C . LEU A 1 87 ? 0.787 4.674 -2.915 1.00 95.25 87 LEU A C 1
ATOM 700 O O . LEU A 1 87 ? 0.705 5.892 -2.790 1.00 95.25 87 LEU A O 1
ATOM 704 N N . THR A 1 88 ? 1.915 4.066 -3.277 1.00 93.88 88 THR A N 1
ATOM 705 C CA . THR A 1 88 ? 3.189 4.741 -3.515 1.00 93.88 88 THR A CA 1
ATOM 706 C C . THR A 1 88 ? 3.517 4.916 -4.996 1.00 93.88 88 THR A C 1
ATOM 708 O O . THR A 1 88 ? 4.594 5.421 -5.304 1.00 93.88 88 THR A O 1
ATOM 711 N N . SER A 1 89 ? 2.615 4.567 -5.923 1.00 92.44 89 SER A N 1
ATOM 712 C CA . SER A 1 89 ? 2.926 4.556 -7.361 1.00 92.44 89 SER A CA 1
ATOM 713 C C . SER A 1 89 ? 3.345 5.927 -7.894 1.00 92.44 89 SER A C 1
ATOM 715 O O . SER A 1 89 ? 4.157 6.012 -8.804 1.00 92.44 89 SER A O 1
ATOM 717 N N . GLU A 1 90 ? 2.829 7.025 -7.330 1.00 90.31 90 GLU A N 1
ATOM 718 C CA . GLU A 1 90 ? 3.223 8.385 -7.738 1.00 90.31 90 GLU A CA 1
ATOM 719 C C . GLU A 1 90 ? 4.685 8.722 -7.405 1.00 90.31 90 GLU A C 1
ATOM 721 O O . GLU A 1 90 ? 5.226 9.716 -7.887 1.00 90.31 90 GLU A O 1
ATOM 726 N N . GLN A 1 91 ? 5.310 7.929 -6.532 1.00 86.06 91 GLN A N 1
ATOM 727 C CA . GLN A 1 91 ? 6.694 8.103 -6.106 1.00 86.06 91 GLN A CA 1
ATOM 728 C C . GLN A 1 91 ? 7.673 7.426 -7.076 1.00 86.06 91 GLN A C 1
ATOM 730 O O . GLN A 1 91 ? 8.878 7.681 -6.988 1.00 86.06 91 GLN A O 1
ATOM 735 N N . LEU A 1 92 ? 7.168 6.611 -8.011 1.00 85.19 92 LEU A N 1
ATOM 736 C CA . LEU A 1 92 ? 7.939 6.052 -9.116 1.00 85.19 92 LEU A CA 1
ATOM 737 C C . LEU A 1 92 ? 8.303 7.181 -10.084 1.00 85.19 92 LEU A C 1
ATOM 739 O O . LEU A 1 92 ? 7.446 7.759 -10.746 1.00 85.19 92 LEU A O 1
ATOM 743 N N . LEU A 1 93 ? 9.592 7.520 -10.136 1.00 66.12 93 LEU A N 1
ATOM 744 C CA . LEU A 1 93 ? 10.073 8.696 -10.864 1.00 66.12 93 LEU A CA 1
ATOM 745 C C . LEU A 1 93 ? 10.027 8.543 -12.392 1.00 66.12 93 LEU A C 1
ATOM 747 O O . LEU A 1 93 ? 9.949 9.567 -13.060 1.00 66.12 93 LEU A O 1
ATOM 751 N N . ASP A 1 94 ? 10.092 7.320 -12.937 1.00 61.44 94 ASP A N 1
ATOM 752 C CA . ASP A 1 94 ? 10.134 7.118 -14.401 1.00 61.44 94 ASP A CA 1
ATOM 753 C C . ASP A 1 94 ? 9.803 5.682 -14.884 1.00 61.44 94 ASP A C 1
ATOM 755 O O . ASP A 1 94 ? 10.107 5.311 -16.016 1.00 61.44 94 ASP A O 1
ATOM 759 N N . GLY A 1 95 ? 9.190 4.839 -14.043 1.00 61.31 95 GLY A N 1
ATOM 760 C CA . GLY A 1 95 ? 8.977 3.419 -14.353 1.00 61.31 95 GLY A CA 1
ATOM 761 C C . GLY A 1 95 ? 7.523 3.072 -14.663 1.00 61.31 95 GLY A C 1
ATOM 762 O O . GLY A 1 95 ? 6.637 3.337 -13.852 1.00 61.31 95 GLY A O 1
ATOM 763 N N . ALA A 1 96 ? 7.277 2.415 -15.799 1.00 72.31 96 ALA A N 1
ATOM 764 C CA . ALA A 1 96 ? 6.083 1.591 -15.949 1.00 72.31 96 ALA A CA 1
ATOM 765 C C . ALA A 1 96 ? 6.289 0.312 -15.127 1.00 72.31 96 ALA A C 1
ATOM 767 O O . ALA A 1 96 ? 7.249 -0.418 -15.365 1.00 72.31 96 ALA A O 1
ATOM 768 N N . LEU A 1 97 ? 5.409 0.056 -14.161 1.00 87.56 97 LEU A N 1
ATOM 769 C CA . LEU A 1 97 ? 5.449 -1.162 -13.359 1.00 87.56 97 LEU A CA 1
ATOM 770 C C . LEU A 1 97 ? 4.538 -2.223 -13.976 1.00 87.56 97 LEU A C 1
ATOM 772 O O . LEU A 1 97 ? 3.404 -1.929 -14.366 1.00 87.56 97 LEU A O 1
ATOM 776 N N . THR A 1 98 ? 5.014 -3.464 -14.029 1.00 90.06 98 THR A N 1
ATOM 777 C CA . THR A 1 98 ? 4.136 -4.610 -14.269 1.00 90.06 98 THR A CA 1
ATOM 778 C C . THR A 1 98 ? 3.476 -4.996 -12.951 1.00 90.06 98 THR A C 1
ATOM 780 O O . THR A 1 98 ? 4.154 -5.316 -11.975 1.00 90.06 98 THR A O 1
ATOM 783 N N . TYR A 1 99 ? 2.145 -4.944 -12.934 1.00 93.19 99 TYR A N 1
ATOM 784 C CA . TYR A 1 99 ? 1.330 -5.429 -11.828 1.00 93.19 99 TYR A CA 1
ATOM 785 C C . TYR A 1 99 ? 0.899 -6.872 -12.129 1.00 93.19 99 TYR A C 1
ATOM 787 O O . TYR A 1 99 ? -0.022 -7.099 -12.914 1.00 93.19 99 TYR A O 1
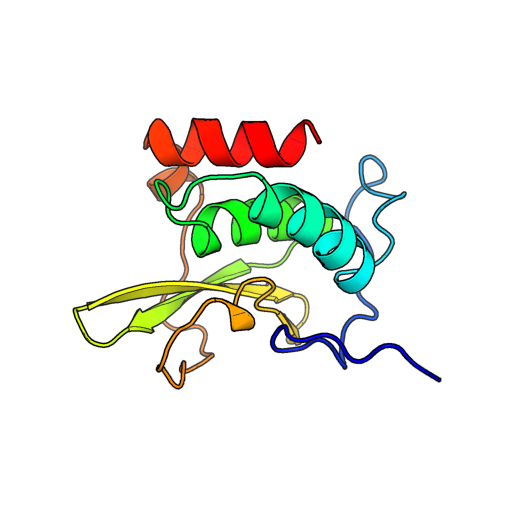ATOM 795 N N . ASP A 1 100 ? 1.592 -7.837 -11.532 1.00 93.69 100 ASP A N 1
ATOM 796 C CA . ASP A 1 100 ? 1.355 -9.275 -11.636 1.00 93.69 100 ASP A CA 1
ATOM 797 C C . ASP A 1 100 ? 1.322 -9.929 -10.237 1.00 93.69 100 ASP A C 1
ATOM 799 O O . ASP A 1 100 ? 1.167 -9.257 -9.220 1.00 93.69 100 ASP A O 1
ATOM 803 N N . THR A 1 101 ? 1.358 -11.259 -10.182 1.00 95.94 101 THR A N 1
ATOM 804 C CA . THR A 1 101 ? 1.365 -12.015 -8.916 1.00 95.94 101 THR A CA 1
ATOM 805 C C . THR A 1 101 ? 2.526 -13.012 -8.863 1.00 95.94 101 THR A C 1
ATOM 807 O O . THR A 1 101 ? 2.449 -14.031 -8.182 1.00 95.94 101 THR A O 1
ATOM 810 N N . GLU A 1 102 ? 3.605 -12.743 -9.607 1.00 94.94 102 GLU A N 1
ATOM 811 C CA . GLU A 1 102 ? 4.744 -13.660 -9.745 1.00 94.94 102 GLU A CA 1
ATOM 812 C C . GLU A 1 102 ? 5.743 -13.547 -8.583 1.00 94.94 102 GLU A C 1
ATOM 814 O O . GLU A 1 102 ? 6.401 -14.530 -8.241 1.00 94.94 102 GLU A O 1
ATOM 819 N N . HIS A 1 103 ? 5.834 -12.374 -7.944 1.00 95.19 103 HIS A N 1
ATOM 820 C CA . HIS A 1 103 ? 6.829 -12.076 -6.904 1.00 95.19 103 HIS A CA 1
ATOM 821 C C . HIS A 1 103 ? 6.184 -11.642 -5.578 1.00 95.19 103 HIS A C 1
ATOM 823 O O . HIS A 1 103 ? 6.245 -10.471 -5.193 1.00 95.19 103 HIS A O 1
ATOM 829 N N . GLU A 1 104 ? 5.554 -12.574 -4.865 1.00 97.19 104 GLU A N 1
ATOM 830 C CA . GLU A 1 104 ? 4.983 -12.300 -3.538 1.00 97.19 104 GLU A CA 1
ATOM 831 C C . GLU A 1 104 ? 6.071 -11.873 -2.529 1.00 97.19 104 GLU A C 1
ATOM 833 O O . GLU A 1 104 ? 7.139 -12.477 -2.465 1.00 97.19 104 GLU A O 1
ATOM 838 N N . GLN A 1 105 ? 5.802 -10.822 -1.748 1.00 96.50 105 GLN A N 1
ATOM 839 C CA . GLN A 1 105 ? 6.702 -10.279 -0.725 1.00 96.50 105 GLN A CA 1
ATOM 840 C C . GLN A 1 105 ? 6.201 -10.675 0.668 1.00 96.50 105 GLN A C 1
ATOM 842 O O . GLN A 1 105 ? 5.146 -10.222 1.122 1.00 96.50 105 GLN A O 1
ATOM 847 N N . LEU A 1 106 ? 6.961 -11.508 1.380 1.00 96.06 106 LEU A N 1
ATOM 848 C CA . LEU A 1 106 ? 6.529 -12.059 2.663 1.00 96.06 106 LEU A CA 1
ATOM 849 C C . LEU A 1 106 ? 6.967 -11.186 3.845 1.00 96.06 106 LEU A C 1
ATOM 851 O O . LEU A 1 106 ? 8.132 -10.815 3.998 1.00 96.06 106 LEU A O 1
ATOM 855 N N . ARG A 1 107 ? 6.025 -10.912 4.755 1.00 94.06 107 ARG A N 1
ATOM 856 C CA . ARG A 1 107 ? 6.274 -10.130 5.981 1.00 94.06 107 ARG A CA 1
ATOM 857 C C . ARG A 1 107 ? 7.398 -10.715 6.828 1.00 94.06 107 ARG A C 1
ATOM 859 O O . ARG A 1 107 ? 8.235 -9.968 7.319 1.00 94.06 107 ARG A O 1
ATOM 866 N N . GLU A 1 108 ? 7.415 -12.036 6.995 1.00 93.06 108 GLU A N 1
ATOM 867 C CA . GLU A 1 108 ? 8.416 -12.733 7.815 1.00 93.06 108 GLU A CA 1
ATOM 868 C C . GLU A 1 108 ? 9.843 -12.505 7.299 1.00 93.06 108 GLU A C 1
ATOM 870 O O . GLU A 1 108 ? 10.777 -12.376 8.089 1.00 93.06 108 GLU A O 1
ATOM 875 N N . GLU A 1 109 ? 10.002 -12.376 5.982 1.00 93.31 109 GLU A N 1
ATOM 876 C CA . GLU A 1 109 ? 11.291 -12.118 5.348 1.00 93.31 109 GLU A CA 1
ATOM 877 C C . GLU A 1 109 ? 11.698 -10.656 5.540 1.00 93.31 109 GLU A C 1
ATOM 879 O O . GLU A 1 109 ? 12.781 -10.354 6.046 1.00 93.31 109 GLU A O 1
ATOM 884 N N . HIS A 1 110 ? 10.810 -9.726 5.194 1.00 93.50 110 HIS A N 1
ATOM 885 C CA . HIS A 1 110 ? 11.164 -8.314 5.121 1.00 93.50 110 HIS A CA 1
ATOM 886 C C . HIS A 1 110 ? 11.135 -7.578 6.460 1.00 93.50 110 HIS A C 1
ATOM 888 O O . HIS A 1 110 ? 11.984 -6.709 6.667 1.00 93.50 110 HIS A O 1
ATOM 894 N N . LEU A 1 111 ? 10.206 -7.918 7.361 1.00 93.75 111 LEU A N 1
ATOM 895 C CA . LEU A 1 111 ? 10.105 -7.323 8.700 1.00 93.75 111 LEU A CA 1
ATOM 896 C C . LEU A 1 111 ? 11.152 -7.882 9.675 1.00 93.75 111 LEU A C 1
ATOM 898 O O . LEU A 1 111 ? 11.289 -7.371 10.782 1.00 93.75 111 LEU A O 1
ATOM 902 N N . SER A 1 112 ? 11.933 -8.890 9.272 1.00 94.19 112 SER A N 1
ATOM 903 C CA . SER A 1 112 ? 13.134 -9.297 10.014 1.00 94.19 112 SER A CA 1
ATOM 904 C C . SER A 1 112 ? 14.247 -8.235 9.967 1.00 94.19 112 SER A C 1
ATOM 906 O O . SER A 1 112 ? 15.136 -8.218 10.822 1.00 94.19 112 SER A O 1
ATOM 908 N N . ARG A 1 113 ? 14.189 -7.322 8.986 1.00 91.88 113 ARG A N 1
ATOM 909 C CA . ARG A 1 113 ? 15.124 -6.206 8.816 1.00 91.88 113 ARG A CA 1
ATOM 910 C C . ARG A 1 113 ? 14.683 -5.014 9.658 1.00 91.88 113 ARG A C 1
ATOM 912 O O . ARG A 1 113 ? 13.572 -4.507 9.490 1.00 91.88 113 ARG A O 1
ATOM 919 N N . LYS A 1 114 ? 15.559 -4.550 10.552 1.00 92.00 114 LYS A N 1
ATOM 920 C CA . LYS A 1 114 ? 15.216 -3.548 11.572 1.00 92.00 114 LYS A CA 1
ATOM 921 C C . LYS A 1 114 ? 14.721 -2.238 10.959 1.00 92.00 114 LYS A C 1
ATOM 923 O O . LYS A 1 114 ? 13.748 -1.678 11.438 1.00 92.00 114 LYS A O 1
ATOM 928 N N . GLU A 1 115 ? 15.364 -1.767 9.901 1.00 90.00 115 GLU A N 1
ATOM 929 C CA . GLU A 1 115 ? 15.029 -0.518 9.220 1.00 90.00 115 GLU A CA 1
ATOM 930 C C . GLU A 1 115 ? 13.622 -0.531 8.609 1.00 90.00 115 GLU A C 1
ATOM 932 O O . GLU A 1 115 ? 12.918 0.475 8.659 1.00 90.00 115 GLU A O 1
ATOM 937 N N . ILE A 1 116 ? 13.183 -1.683 8.092 1.00 90.19 116 ILE A N 1
ATOM 938 C CA . ILE A 1 116 ? 11.833 -1.851 7.547 1.00 90.19 116 ILE A CA 1
ATOM 939 C C . ILE A 1 116 ? 10.828 -1.981 8.680 1.00 90.19 116 ILE A C 1
ATOM 941 O O . ILE A 1 116 ? 9.777 -1.351 8.632 1.00 90.19 116 ILE A O 1
ATOM 945 N N . TYR A 1 117 ? 11.154 -2.773 9.704 1.00 93.31 117 TYR A N 1
ATOM 946 C CA . TYR A 1 117 ? 10.288 -2.960 10.861 1.00 93.31 117 TYR A CA 1
ATOM 947 C C . TYR A 1 117 ? 10.028 -1.648 11.605 1.00 93.31 117 TYR A C 1
ATOM 949 O O . TYR A 1 117 ? 8.876 -1.327 11.873 1.00 93.31 117 TYR A O 1
ATOM 957 N N . ASP A 1 118 ? 11.075 -0.871 11.893 1.00 92.69 118 ASP A N 1
ATOM 958 C CA . ASP A 1 118 ? 10.956 0.418 12.576 1.00 92.69 118 ASP A CA 1
ATOM 959 C C . ASP A 1 118 ? 10.050 1.374 11.785 1.00 92.69 118 ASP A C 1
ATOM 961 O O . ASP A 1 118 ? 9.188 2.024 12.371 1.00 92.69 118 ASP A O 1
ATOM 965 N N . TYR A 1 119 ? 10.210 1.440 10.456 1.00 91.75 119 TYR A N 1
ATOM 966 C CA . TYR A 1 119 ? 9.388 2.314 9.619 1.00 91.75 119 TYR A CA 1
ATOM 967 C C . TYR A 1 119 ? 7.944 1.816 9.492 1.00 91.75 119 TYR A C 1
ATOM 969 O O . TYR A 1 119 ? 7.013 2.611 9.544 1.00 91.75 119 TYR A O 1
ATOM 977 N N . TYR A 1 120 ? 7.739 0.503 9.388 1.00 93.94 120 TYR A N 1
ATOM 978 C CA . TYR A 1 120 ? 6.411 -0.105 9.425 1.00 93.94 120 TYR A CA 1
ATOM 979 C C . TYR A 1 120 ? 5.684 0.199 10.743 1.00 93.94 120 TYR A C 1
ATOM 981 O O . TYR A 1 120 ? 4.528 0.602 10.703 1.00 93.94 120 TYR A O 1
ATOM 989 N N . ILE A 1 121 ? 6.352 0.076 11.897 1.00 94.56 121 ILE A N 1
ATOM 990 C CA . ILE A 1 121 ? 5.761 0.438 13.194 1.00 94.56 121 ILE A CA 1
ATOM 991 C C . ILE A 1 121 ? 5.474 1.938 13.266 1.00 94.56 121 ILE A C 1
ATOM 993 O O . ILE A 1 121 ? 4.379 2.314 13.663 1.00 94.56 121 ILE A O 1
ATOM 997 N N . PHE A 1 122 ? 6.400 2.784 12.809 1.00 92.19 122 PHE A N 1
ATOM 998 C CA . PHE A 1 122 ? 6.176 4.228 12.740 1.00 92.19 122 PHE A CA 1
ATOM 999 C C . PHE A 1 122 ? 4.911 4.581 11.945 1.00 92.19 122 PHE A C 1
ATOM 1001 O O . PHE A 1 122 ? 4.091 5.349 12.427 1.00 92.19 122 PHE A O 1
ATOM 1008 N N . LEU A 1 123 ? 4.707 3.979 10.768 1.00 91.56 123 LEU A N 1
ATOM 1009 C CA . LEU A 1 123 ? 3.503 4.221 9.966 1.00 91.56 123 LEU A CA 1
ATOM 1010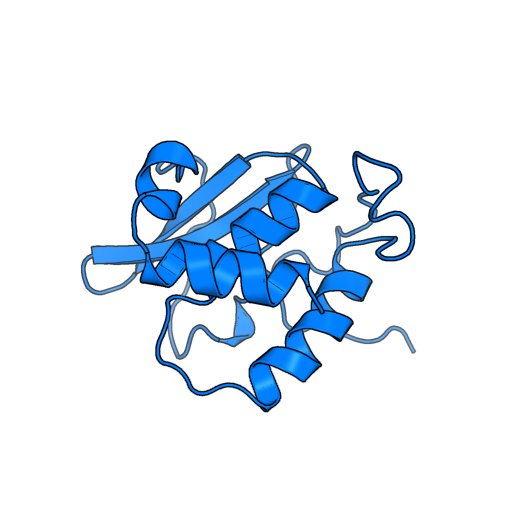 C C . LEU A 1 123 ? 2.210 3.735 10.636 1.00 91.56 123 LEU A C 1
ATOM 1012 O O . LEU A 1 123 ? 1.142 4.229 10.292 1.00 91.56 123 LEU A O 1
ATOM 1016 N N . LYS A 1 124 ? 2.285 2.751 11.539 1.00 90.75 124 LYS A N 1
ATOM 1017 C CA . LYS A 1 124 ? 1.121 2.239 12.278 1.00 90.75 124 LYS A CA 1
ATOM 1018 C C . LYS A 1 124 ? 0.730 3.099 13.477 1.00 90.75 124 LYS A C 1
ATOM 1020 O O . LYS A 1 124 ? -0.411 3.002 13.921 1.00 90.75 124 LYS A O 1
ATOM 1025 N N . ASP A 1 125 ? 1.669 3.874 14.008 1.00 88.25 125 ASP A N 1
ATOM 1026 C CA . ASP A 1 125 ? 1.469 4.698 15.202 1.00 88.25 125 ASP A CA 1
ATOM 1027 C C . ASP A 1 125 ? 0.894 6.098 14.881 1.00 88.25 125 ASP A C 1
ATOM 1029 O O . ASP A 1 125 ? 0.569 6.844 15.809 1.00 88.25 125 ASP A O 1
ATOM 1033 N N . GLU A 1 126 ? 0.752 6.447 13.595 1.00 81.06 126 GLU A N 1
ATOM 1034 C CA . GLU A 1 126 ? 0.210 7.723 13.086 1.00 81.06 126 GLU A CA 1
ATOM 1035 C C . GLU A 1 126 ? -1.268 7.622 12.668 1.00 81.06 126 GLU A C 1
ATOM 1037 O O . GLU A 1 126 ? -2.039 8.554 13.007 1.00 81.06 126 GLU A O 1
#

Secondary structure (DSSP, 8-state):
-PPPP-SBTTTS--PPPSSSTTTTS-SHHHHHHHHHHHHHHS-S-S-HHHHHHHHHHHHH-SEEEEEEPTTS-EEEEEEETTEEEBTTGGG-SS-PPP--SSSB--HHHHTTSHHHHHHHHHHH--

Radius of gyration: 13.67 Å; chains: 1; bounding box: 34×31×31 Å

pLDDT: mean 89.2, std 9.44, range [49.53, 98.06]

Sequence (126 aa):
MEREYKFYGWKDTDIKPVNEEYAIIGNPRVLYDVLTEIWSKESKTVDRSLATAFVTQDIFGGNVYGGVLDGGDYHCYNVVDGHVFDLTSEQLLDGALTYDTEHEQLREEHLSRKEIYDYYIFLKDE

Foldseek 3Di:
DDDDADWPLVVVWCFAFPDPVCNVCGTVVSLLVLVVVVVVPDDPDDQPQVLSQVLVCNGRNAFKFFFQDDPRDTGIWGQHPNGTIRSCVNVPPDDDTDDDHPGTDDCVVQCVDPRSVVVSVVSVVD